Protein AF-A0A484ZM81-F1 (afdb_monomer_lite)

Secondary structure (DSSP, 8-state):
-HHHHHHHHHHHHHHHHHTSGGGGG----TTHHHHHHHHHHIIIIIGGGTPPPSS---TT--S-HHHHHHHHIIIIIIHHHHHHHHHHHHHHHHHH-SS-HHHHHHHHHHHHHHHHHHHHHHHHHHHHT-------

Foldseek 3Di:
DLVVLVVLLVVLVVCCVPVPCVVQLDDPVVCLVVQVVVQVCCVVPVVVVVHPRPDDCDPNHLDRSNRSVVLNCCSVPVLVVLSVVVVVVVVVCVVVPDPDPPVCVVVVVVSVVVNVVSSVVSVCVVPVSPDDPPPD

Sequence (136 aa):
MVIYCLSVGLAFVAVNAYGGNGHHYIIRFKGWIGRCIKQARYYLIGIMKGEPHPFEANEQSKFNPLQQAAYTAVMYGFSPSVTLQRVLLFISNVRVRNRCRILDAENTLYSGSRQRGFYLWTFVFMYHRRYPDDGV

Structure (mmCIF, N/CA/C/O backbone):
data_AF-A0A484ZM81-F1
#
_entry.id   AF-A0A484ZM81-F1
#
loop_
_atom_site.group_PDB
_atom_site.id
_atom_site.type_symbol
_atom_site.label_atom_id
_atom_site.label_alt_id
_atom_site.label_comp_id
_atom_site.label_asym_id
_atom_site.label_entity_id
_atom_site.label_seq_id
_atom_site.pdbx_PDB_ins_code
_atom_site.Cartn_x
_atom_site.Cartn_y
_atom_site.Cartn_z
_atom_site.occupancy
_atom_site.B_iso_or_equiv
_atom_site.auth_seq_id
_atom_site.auth_comp_id
_atom_site.auth_asym_id
_atom_site.auth_atom_id
_atom_site.pdbx_PDB_model_num
ATOM 1 N N . MET A 1 1 ? 8.280 0.245 -21.719 1.00 70.06 1 MET A N 1
ATOM 2 C CA . MET A 1 1 ? 7.258 -0.442 -20.894 1.00 70.06 1 MET A CA 1
ATOM 3 C C . MET A 1 1 ? 7.761 -0.703 -19.477 1.00 70.06 1 MET A C 1
ATOM 5 O O . MET A 1 1 ? 7.331 0.003 -18.583 1.00 70.06 1 MET A O 1
ATOM 9 N N . VAL A 1 2 ? 8.724 -1.610 -19.261 1.00 73.44 2 VAL A N 1
ATOM 10 C CA . VAL A 1 2 ? 9.251 -1.917 -17.909 1.00 73.44 2 VAL A CA 1
ATOM 11 C C . VAL A 1 2 ? 9.852 -0.703 -17.202 1.00 73.44 2 VAL A C 1
ATOM 13 O O . VAL A 1 2 ? 9.530 -0.467 -16.045 1.00 73.44 2 VAL A O 1
ATOM 16 N N . ILE A 1 3 ? 10.630 0.117 -17.916 1.00 78.00 3 ILE A N 1
ATOM 17 C CA . ILE A 1 3 ? 11.188 1.375 -17.385 1.00 78.00 3 ILE A CA 1
ATOM 18 C C . ILE A 1 3 ? 10.076 2.292 -16.845 1.00 78.00 3 ILE A C 1
ATOM 20 O O . ILE A 1 3 ? 10.231 2.890 -15.789 1.00 78.00 3 ILE A O 1
ATOM 24 N N . TYR A 1 4 ? 8.923 2.332 -17.519 1.00 76.75 4 TYR A N 1
ATOM 25 C CA . TYR A 1 4 ? 7.772 3.149 -17.123 1.00 76.75 4 TYR A CA 1
ATOM 26 C C . TYR A 1 4 ? 7.035 2.567 -15.902 1.00 76.75 4 TYR A C 1
ATOM 28 O O . TYR A 1 4 ? 6.566 3.295 -15.036 1.00 76.75 4 TYR A O 1
ATOM 36 N N . CYS A 1 5 ? 6.947 1.237 -15.792 1.00 74.62 5 CYS A N 1
ATOM 37 C CA . CYS A 1 5 ? 6.396 0.575 -14.605 1.00 74.62 5 CYS A CA 1
ATOM 38 C C . CYS A 1 5 ? 7.267 0.829 -13.367 1.00 74.62 5 CYS A C 1
ATOM 40 O O . CYS A 1 5 ? 6.741 1.086 -12.287 1.00 74.62 5 CYS A O 1
ATOM 42 N N . LEU A 1 6 ? 8.591 0.787 -13.540 1.00 80.56 6 LEU A N 1
ATOM 43 C CA . LEU A 1 6 ? 9.548 1.090 -12.480 1.00 80.56 6 LEU A CA 1
ATOM 44 C C . LEU A 1 6 ? 9.493 2.567 -12.088 1.00 80.56 6 LEU A C 1
ATOM 46 O O . LEU A 1 6 ? 9.436 2.862 -10.900 1.00 80.56 6 LEU A O 1
ATOM 50 N N . SER A 1 7 ? 9.430 3.492 -13.052 1.00 82.44 7 SER A N 1
ATOM 51 C CA . SER A 1 7 ? 9.337 4.924 -12.751 1.00 82.44 7 SER A CA 1
ATOM 52 C C . SER A 1 7 ? 8.060 5.273 -11.983 1.00 82.44 7 SER A C 1
ATOM 54 O O . SER A 1 7 ? 8.120 6.056 -11.042 1.00 82.44 7 SER A O 1
ATOM 56 N N . VAL A 1 8 ? 6.917 4.659 -12.319 1.00 79.12 8 VAL A N 1
ATOM 57 C CA . VAL A 1 8 ? 5.651 4.853 -11.586 1.00 79.12 8 VAL A CA 1
ATOM 58 C C . VAL A 1 8 ? 5.718 4.259 -10.177 1.00 79.12 8 VAL A C 1
ATOM 60 O O . VAL A 1 8 ? 5.288 4.908 -9.226 1.00 79.12 8 VAL A O 1
ATOM 63 N N . GLY A 1 9 ? 6.286 3.059 -10.016 1.00 78.06 9 GLY A N 1
ATOM 64 C CA . GLY A 1 9 ? 6.481 2.453 -8.696 1.00 78.06 9 GLY A CA 1
ATOM 65 C C . GLY A 1 9 ? 7.413 3.279 -7.801 1.00 78.06 9 GLY A C 1
ATOM 66 O O . GLY A 1 9 ? 7.111 3.500 -6.631 1.00 78.06 9 GLY A O 1
ATOM 67 N N . LEU A 1 10 ? 8.508 3.800 -8.360 1.00 83.00 10 LEU A N 1
ATOM 68 C CA . LEU A 1 10 ? 9.442 4.677 -7.650 1.00 83.00 10 LEU A CA 1
ATOM 69 C C . LEU A 1 10 ? 8.802 6.022 -7.292 1.00 83.00 10 LEU A C 1
ATOM 71 O O . LEU A 1 10 ? 8.939 6.471 -6.158 1.00 83.00 10 LEU A O 1
ATOM 75 N N . ALA A 1 11 ? 8.051 6.634 -8.212 1.00 81.44 11 ALA A N 1
ATOM 76 C CA . ALA A 1 11 ? 7.306 7.862 -7.940 1.00 81.44 11 ALA A CA 1
ATOM 77 C C . ALA A 1 11 ? 6.267 7.661 -6.826 1.00 81.44 11 ALA A C 1
ATOM 79 O O . ALA A 1 11 ? 6.130 8.506 -5.946 1.00 81.44 11 ALA A O 1
ATOM 80 N N . PHE A 1 12 ? 5.578 6.517 -6.812 1.00 76.69 12 PHE A N 1
ATOM 81 C CA . PHE A 1 12 ? 4.649 6.155 -5.745 1.00 76.69 12 PHE A CA 1
ATOM 82 C C . PHE A 1 12 ? 5.343 6.070 -4.380 1.00 76.69 12 PHE A C 1
ATOM 84 O O . PHE A 1 12 ? 4.848 6.646 -3.410 1.00 76.69 12 PHE A O 1
ATOM 91 N N . VAL A 1 13 ? 6.496 5.399 -4.297 1.00 78.88 13 VAL A N 1
ATOM 92 C CA . VAL A 1 13 ? 7.284 5.324 -3.055 1.00 78.88 13 VAL A CA 1
ATOM 93 C C . VAL A 1 13 ? 7.764 6.713 -2.635 1.00 78.88 13 VAL A C 1
ATOM 95 O O . VAL A 1 13 ? 7.609 7.074 -1.471 1.00 78.88 13 VAL A O 1
ATOM 98 N N . ALA A 1 14 ? 8.272 7.515 -3.575 1.00 80.25 14 ALA A N 1
ATOM 99 C CA . ALA A 1 14 ? 8.738 8.870 -3.310 1.00 80.25 14 ALA A CA 1
ATOM 100 C C . ALA A 1 14 ? 7.614 9.754 -2.747 1.00 80.25 14 ALA A C 1
ATOM 102 O O . ALA A 1 14 ? 7.779 10.341 -1.684 1.00 80.25 14 ALA A O 1
ATOM 103 N N . VAL A 1 15 ? 6.438 9.801 -3.380 1.00 75.31 15 VAL A N 1
ATOM 104 C CA . VAL A 1 15 ? 5.328 10.630 -2.880 1.00 75.31 15 VAL A CA 1
ATOM 105 C C . VAL A 1 15 ? 4.830 10.158 -1.510 1.00 75.31 15 VAL A C 1
ATOM 107 O O . VAL A 1 15 ? 4.521 10.984 -0.655 1.00 75.31 15 VAL A O 1
ATOM 110 N N . ASN A 1 16 ? 4.801 8.848 -1.253 1.00 71.62 16 ASN A N 1
ATOM 111 C CA . ASN A 1 16 ? 4.446 8.332 0.072 1.00 71.62 16 ASN A CA 1
ATOM 112 C C . ASN A 1 16 ? 5.489 8.676 1.144 1.00 71.62 16 ASN A C 1
ATOM 114 O O . ASN A 1 16 ? 5.113 8.927 2.288 1.00 71.62 16 ASN A O 1
ATOM 118 N N . ALA A 1 17 ? 6.773 8.714 0.782 1.00 72.19 17 ALA A N 1
ATOM 119 C CA . ALA A 1 17 ? 7.855 9.092 1.684 1.00 72.19 17 ALA A CA 1
ATOM 120 C C . ALA A 1 17 ? 7.873 10.604 1.979 1.00 72.19 17 ALA A C 1
ATOM 122 O O . ALA A 1 17 ? 7.982 10.996 3.137 1.00 72.19 17 ALA A O 1
ATOM 123 N N . TYR A 1 18 ? 7.720 11.455 0.957 1.00 72.44 18 TYR A N 1
ATOM 124 C CA . TYR A 1 18 ? 7.780 12.917 1.099 1.00 72.44 18 TYR A CA 1
ATOM 125 C C . TYR A 1 18 ? 6.459 13.551 1.560 1.00 72.44 18 TYR A C 1
ATOM 127 O O . TYR A 1 18 ? 6.466 14.641 2.120 1.00 72.44 18 TYR A O 1
ATOM 135 N N . GLY A 1 19 ? 5.318 12.886 1.359 1.00 65.31 19 GLY A N 1
ATOM 136 C CA . GLY A 1 19 ? 3.994 13.445 1.646 1.00 65.31 19 GLY A CA 1
ATOM 137 C C . GLY A 1 19 ? 3.587 13.482 3.123 1.00 65.31 19 GLY A C 1
ATOM 138 O O . GLY A 1 19 ? 2.437 13.806 3.403 1.00 65.31 19 GLY A O 1
ATOM 139 N N . GLY A 1 20 ? 4.449 13.083 4.068 1.00 59.62 20 GLY A N 1
ATOM 140 C CA . GLY A 1 20 ? 4.153 13.092 5.514 1.00 59.62 20 GLY A CA 1
ATOM 141 C C . GLY A 1 20 ? 3.057 12.112 5.978 1.00 59.62 20 GLY A C 1
ATOM 142 O O . GLY A 1 20 ? 2.893 11.885 7.173 1.00 59.62 20 GLY A O 1
ATOM 143 N N . ASN A 1 21 ? 2.352 11.455 5.051 1.00 60.94 21 ASN A N 1
ATOM 144 C CA . ASN A 1 21 ? 1.265 10.506 5.321 1.00 60.94 21 ASN A CA 1
ATOM 145 C C . ASN A 1 21 ? 1.719 9.196 5.994 1.00 60.94 21 ASN A C 1
ATOM 147 O O . ASN A 1 21 ? 0.877 8.425 6.453 1.00 60.94 21 ASN A O 1
ATOM 151 N N . GLY A 1 22 ? 3.030 8.944 6.089 1.00 57.53 22 GLY A N 1
ATOM 152 C CA . GLY A 1 22 ? 3.603 7.745 6.708 1.00 57.53 22 GLY A CA 1
ATOM 153 C C . GLY A 1 22 ? 3.147 7.511 8.151 1.00 57.53 22 GLY A C 1
ATOM 154 O O . GLY A 1 22 ? 2.946 6.365 8.548 1.00 57.53 22 GLY A O 1
ATOM 155 N N . HIS A 1 23 ? 2.899 8.578 8.921 1.00 58.91 23 HIS A N 1
ATOM 156 C CA . HIS A 1 23 ? 2.490 8.460 10.325 1.00 58.91 23 HIS A CA 1
ATOM 157 C C . HIS A 1 23 ? 1.124 7.772 10.493 1.00 58.91 23 HIS A C 1
ATOM 159 O O . HIS A 1 23 ? 0.916 7.035 11.457 1.00 58.91 23 HIS A O 1
ATOM 165 N N . HIS A 1 24 ? 0.218 7.923 9.521 1.00 60.06 24 HIS A N 1
ATOM 166 C CA . HIS A 1 24 ? -1.095 7.272 9.538 1.00 60.06 24 HIS A CA 1
ATOM 167 C C . HIS A 1 24 ? -1.037 5.772 9.208 1.00 60.06 24 HIS A C 1
ATOM 169 O O . HIS A 1 24 ? -2.001 5.053 9.470 1.00 60.06 24 HIS A O 1
ATOM 175 N N . TYR A 1 25 ? 0.084 5.269 8.682 1.00 58.66 25 TYR A N 1
ATOM 176 C CA . TYR A 1 25 ? 0.268 3.852 8.344 1.00 58.66 25 TYR A CA 1
ATOM 177 C C . TYR A 1 25 ? 1.016 3.057 9.417 1.00 58.66 25 TYR A C 1
ATOM 179 O O . TYR A 1 25 ? 1.123 1.834 9.307 1.00 58.66 25 TYR A O 1
ATOM 187 N N . ILE A 1 26 ? 1.495 3.715 10.478 1.00 62.75 26 ILE A N 1
ATOM 188 C CA . ILE A 1 26 ? 2.179 3.039 11.581 1.00 62.75 26 ILE A CA 1
ATOM 189 C C . ILE A 1 26 ? 1.144 2.285 12.424 1.00 62.75 26 ILE A C 1
ATOM 191 O O . ILE A 1 26 ? 0.397 2.858 13.223 1.00 62.75 26 ILE A O 1
ATOM 195 N N . ILE A 1 27 ? 1.109 0.964 12.254 1.00 63.47 27 ILE A N 1
ATOM 196 C CA . ILE A 1 27 ? 0.247 0.076 13.032 1.00 63.47 27 ILE A CA 1
ATOM 197 C C . ILE A 1 27 ? 0.858 -0.097 14.426 1.00 63.47 27 ILE A C 1
ATOM 199 O O . ILE A 1 27 ? 1.842 -0.810 14.619 1.00 63.47 27 ILE A O 1
ATOM 203 N N . ARG A 1 28 ? 0.248 0.524 15.440 1.00 67.56 28 ARG A N 1
ATOM 204 C CA . ARG A 1 28 ? 0.566 0.229 16.845 1.00 67.56 28 ARG A CA 1
ATOM 205 C C . ARG A 1 28 ? -0.036 -1.123 17.224 1.00 67.56 28 ARG A C 1
ATOM 207 O O . ARG A 1 28 ? -1.166 -1.166 17.699 1.00 67.56 28 ARG A O 1
ATOM 214 N N . PHE A 1 29 ? 0.711 -2.211 17.023 1.00 66.12 29 PHE A N 1
ATOM 215 C CA . PHE A 1 29 ? 0.246 -3.595 17.218 1.00 66.12 29 PHE A CA 1
ATOM 216 C C . PHE A 1 29 ? -0.394 -3.870 18.590 1.00 66.12 29 PHE A C 1
ATOM 218 O O . PHE A 1 29 ? -1.346 -4.649 18.680 1.00 66.12 29 PHE A O 1
ATOM 225 N N . LYS A 1 30 ? 0.064 -3.200 19.658 1.00 69.56 30 LYS A N 1
ATOM 226 C CA . LYS A 1 30 ? -0.492 -3.355 21.011 1.00 69.56 30 LYS A CA 1
ATOM 227 C C . LYS A 1 30 ? -1.979 -2.957 21.035 1.00 69.56 30 LYS A C 1
ATOM 229 O O . LYS A 1 30 ? -2.329 -1.791 20.858 1.00 69.56 30 LYS A O 1
ATOM 234 N N . GLY A 1 31 ? -2.859 -3.944 21.224 1.00 71.44 31 GLY A N 1
ATOM 235 C CA . GLY A 1 31 ? -4.319 -3.771 21.257 1.00 71.44 31 GLY A CA 1
ATOM 236 C C . GLY A 1 31 ? -4.995 -3.584 19.890 1.00 71.44 31 GLY A C 1
ATOM 237 O O . GLY A 1 31 ? -6.219 -3.497 19.826 1.00 71.44 31 GLY A O 1
ATOM 238 N N . TRP A 1 32 ? -4.242 -3.554 18.786 1.00 76.25 32 TRP A N 1
ATOM 239 C CA . TRP A 1 32 ? -4.787 -3.290 17.450 1.00 76.25 32 TRP A CA 1
ATOM 240 C C . TRP A 1 32 ? -5.671 -4.421 16.919 1.00 76.25 32 TRP A C 1
ATOM 242 O O . TRP A 1 32 ? -6.735 -4.146 16.369 1.00 76.25 32 TRP A O 1
ATOM 252 N N . ILE A 1 33 ? -5.299 -5.678 17.176 1.00 76.88 33 ILE A N 1
ATOM 253 C CA . ILE A 1 33 ? -6.112 -6.847 16.803 1.00 76.88 33 ILE A CA 1
ATOM 254 C C . ILE A 1 33 ? -7.476 -6.793 17.506 1.00 76.88 33 ILE A C 1
ATOM 256 O O . ILE A 1 33 ? -8.510 -6.954 16.865 1.00 76.88 33 ILE A O 1
ATOM 260 N N . GLY A 1 34 ? -7.498 -6.466 18.803 1.00 78.44 34 GLY A N 1
ATOM 261 C CA . GLY A 1 34 ? -8.744 -6.306 19.560 1.00 78.44 34 GLY A CA 1
ATOM 262 C C . GLY A 1 34 ? -9.640 -5.192 19.009 1.00 78.44 34 GLY A C 1
ATOM 263 O O . GLY A 1 34 ? -10.856 -5.362 18.925 1.00 78.44 34 GLY A O 1
ATOM 264 N N . ARG A 1 35 ? -9.054 -4.072 18.560 1.00 77.19 35 ARG A N 1
ATOM 265 C CA . ARG A 1 35 ? -9.798 -3.000 17.876 1.00 77.19 35 ARG A CA 1
ATOM 266 C C . ARG A 1 35 ? -10.347 -3.448 16.517 1.00 77.19 35 ARG A C 1
ATOM 268 O O . ARG A 1 35 ? -11.491 -3.133 16.204 1.00 77.19 35 ARG A O 1
ATOM 275 N N . CYS A 1 36 ? -9.580 -4.224 15.749 1.00 77.50 36 CYS A N 1
ATOM 276 C CA . CYS A 1 36 ? -10.034 -4.789 14.476 1.00 77.50 36 CYS A CA 1
ATOM 277 C C . CYS A 1 36 ? -11.202 -5.759 14.664 1.00 77.50 36 CYS A C 1
ATOM 279 O O . CYS A 1 36 ? -12.178 -5.668 13.930 1.00 77.50 36 CYS A O 1
ATOM 281 N N . ILE A 1 37 ? -11.144 -6.635 15.672 1.00 79.56 37 ILE A N 1
ATOM 282 C CA . ILE A 1 37 ? -12.228 -7.579 15.983 1.00 79.56 37 ILE A CA 1
ATOM 283 C C . ILE A 1 37 ? -13.498 -6.831 16.405 1.00 79.56 37 ILE A C 1
ATOM 285 O O . ILE A 1 37 ? -14.577 -7.138 15.901 1.00 79.56 37 ILE A O 1
ATOM 289 N N . LYS A 1 38 ? -13.387 -5.815 17.275 1.00 77.38 38 LYS A N 1
ATOM 290 C CA . LYS A 1 38 ? -14.531 -4.962 17.652 1.00 77.38 38 LYS A CA 1
ATOM 291 C C . LYS A 1 38 ? -15.186 -4.329 16.429 1.00 77.38 38 LYS A C 1
ATOM 293 O O . LYS A 1 38 ? -16.408 -4.331 16.310 1.00 77.38 38 LYS A O 1
ATOM 298 N N . GLN A 1 39 ? -14.367 -3.841 15.508 1.00 77.56 39 GLN A N 1
ATOM 299 C CA . GLN A 1 39 ? -14.858 -3.203 14.303 1.00 77.56 39 GLN A CA 1
ATOM 300 C C . GLN A 1 39 ? -15.455 -4.193 13.293 1.00 77.56 39 GLN A C 1
ATOM 302 O O . GLN A 1 39 ? -16.488 -3.915 12.693 1.00 77.56 39 GLN A O 1
ATOM 307 N N . ALA A 1 40 ? -14.845 -5.366 13.127 1.00 81.25 40 ALA A N 1
ATOM 308 C CA . ALA A 1 40 ? -15.401 -6.435 12.308 1.00 81.25 40 ALA A CA 1
ATOM 309 C C . ALA A 1 40 ? -16.771 -6.869 12.848 1.00 81.25 40 ALA A C 1
ATOM 311 O O . ALA A 1 40 ? -17.723 -6.984 12.084 1.00 81.25 40 ALA A O 1
ATOM 312 N N . ARG A 1 41 ? -16.910 -7.012 14.174 1.00 81.69 41 ARG A N 1
ATOM 313 C CA . ARG A 1 41 ? -18.195 -7.313 14.820 1.00 81.69 41 ARG A CA 1
ATOM 314 C C . ARG A 1 41 ? -19.234 -6.217 14.578 1.00 81.69 41 ARG A C 1
ATOM 316 O O . ARG A 1 41 ? -20.392 -6.530 14.318 1.00 81.69 41 ARG A O 1
ATOM 323 N N . TYR A 1 42 ? -18.829 -4.950 14.646 1.00 78.44 42 TYR A N 1
ATOM 324 C CA . TYR A 1 42 ? -19.707 -3.823 14.338 1.00 78.44 42 TYR A CA 1
ATOM 325 C C . TYR A 1 42 ? -20.210 -3.870 12.888 1.00 78.44 42 TYR A C 1
ATOM 327 O O . TYR A 1 42 ? -21.414 -3.785 12.662 1.00 78.44 42 TYR A O 1
ATOM 335 N N . TYR A 1 43 ? -19.323 -4.105 11.915 1.00 77.94 43 TYR A N 1
ATOM 336 C CA . TYR A 1 43 ? -19.723 -4.238 10.510 1.00 77.94 43 TYR A CA 1
ATOM 337 C C . TYR A 1 43 ? -20.624 -5.448 10.246 1.00 77.94 43 TYR A C 1
ATOM 339 O O . TYR A 1 43 ? -21.522 -5.362 9.416 1.00 77.94 43 TYR A O 1
ATOM 347 N N . LEU A 1 44 ? -20.396 -6.564 10.942 1.00 82.38 44 LEU A N 1
ATOM 348 C CA . LEU A 1 44 ? -21.152 -7.801 10.735 1.00 82.38 44 LEU A CA 1
ATOM 349 C C . LEU A 1 44 ? -22.517 -7.807 11.436 1.00 82.38 44 LEU A C 1
ATOM 351 O O . LEU A 1 44 ? -23.438 -8.450 10.947 1.00 82.38 44 LEU A O 1
ATOM 355 N N . ILE A 1 45 ? -22.643 -7.152 12.595 1.00 78.50 45 ILE A N 1
ATOM 356 C CA . ILE A 1 45 ? -23.824 -7.274 13.470 1.00 78.50 45 ILE A CA 1
ATOM 357 C C . ILE A 1 45 ? -24.320 -5.906 13.959 1.00 78.50 45 ILE A C 1
ATOM 359 O O . ILE A 1 45 ? -25.525 -5.666 13.980 1.00 78.50 45 ILE A O 1
ATOM 363 N N . GLY A 1 46 ? -23.413 -5.012 14.359 1.00 72.06 46 GLY A N 1
ATOM 364 C CA . GLY A 1 46 ? -23.747 -3.725 14.990 1.00 72.06 46 GLY A CA 1
ATOM 365 C C . GLY A 1 46 ? -24.515 -2.762 14.081 1.00 72.06 46 GLY A C 1
ATOM 366 O O . GLY A 1 46 ? -25.470 -2.140 14.536 1.00 72.06 46 GLY A O 1
ATOM 367 N N . ILE A 1 47 ? -24.178 -2.711 12.785 1.00 75.75 47 ILE A N 1
ATOM 368 C CA . ILE A 1 47 ? -24.874 -1.860 11.798 1.00 75.75 47 ILE A CA 1
ATOM 369 C C . ILE A 1 47 ? -26.359 -2.212 11.691 1.00 75.75 47 ILE A C 1
ATOM 371 O O . ILE A 1 47 ? -27.202 -1.323 11.657 1.00 75.75 47 ILE A O 1
ATOM 375 N N . MET A 1 48 ? -26.693 -3.503 11.676 1.00 80.12 48 MET A N 1
ATOM 376 C CA . MET A 1 48 ? -28.087 -3.948 11.579 1.00 80.12 48 MET A CA 1
ATOM 377 C C . MET A 1 48 ? -28.880 -3.689 12.865 1.00 80.12 48 MET A C 1
ATOM 379 O O . MET A 1 48 ? -30.103 -3.617 12.829 1.00 80.12 48 MET A O 1
ATOM 383 N N . LYS A 1 49 ? -28.187 -3.538 13.998 1.00 77.69 49 LYS A N 1
ATOM 384 C CA . LYS A 1 49 ? -28.782 -3.210 15.298 1.00 77.69 49 LYS A CA 1
ATOM 385 C C . LYS A 1 49 ? -28.844 -1.705 15.578 1.00 77.69 49 LYS A C 1
ATOM 387 O O . LYS A 1 49 ? -29.385 -1.325 16.611 1.00 77.69 49 LYS A O 1
ATOM 392 N N . GLY A 1 50 ? -28.292 -0.866 14.697 1.00 74.88 50 GLY A N 1
ATOM 393 C CA . GLY A 1 50 ? -28.212 0.582 14.905 1.00 74.88 50 GLY A CA 1
ATOM 394 C C . GLY A 1 50 ? -27.300 0.993 16.067 1.00 74.88 50 GLY A C 1
ATOM 395 O O . GLY A 1 50 ? -27.509 2.050 16.655 1.00 74.88 50 GLY A O 1
ATOM 396 N N . GLU A 1 51 ? -26.318 0.161 16.437 1.00 73.31 51 GLU A N 1
ATOM 397 C CA . GLU A 1 51 ? -25.354 0.511 17.488 1.00 73.31 51 GLU A CA 1
ATOM 398 C C . GLU A 1 51 ? -24.512 1.738 17.061 1.00 73.31 51 GLU A C 1
ATOM 400 O O . GLU A 1 51 ? -24.243 1.909 15.870 1.00 73.31 51 GLU A O 1
ATOM 405 N N . PRO A 1 52 ? -24.062 2.598 17.995 1.00 70.94 52 PRO A N 1
ATOM 406 C CA . PRO A 1 52 ? -23.150 3.695 17.673 1.00 70.94 52 PRO A CA 1
ATOM 407 C C . PRO A 1 52 ? -21.773 3.169 17.236 1.00 70.94 52 PRO A C 1
ATOM 409 O O . PRO A 1 52 ? -21.292 2.144 17.730 1.00 70.94 52 PRO A O 1
ATOM 412 N N . HIS A 1 53 ? -21.119 3.877 16.309 1.00 65.75 53 HIS A N 1
ATOM 413 C CA . HIS A 1 53 ? -19.840 3.449 15.740 1.00 65.75 53 HIS A CA 1
ATOM 414 C C . HIS A 1 53 ? -18.747 3.449 16.828 1.00 65.75 53 HIS A C 1
ATOM 416 O O . HIS A 1 53 ? -18.457 4.495 17.400 1.00 65.75 53 HIS A O 1
ATOM 422 N N . PRO A 1 54 ? -18.069 2.316 17.110 1.00 62.12 54 PRO A N 1
ATOM 423 C CA . PRO A 1 54 ? -17.171 2.204 18.269 1.00 62.12 54 PRO A CA 1
ATOM 424 C C . PRO A 1 54 ? -15.851 2.985 18.142 1.00 62.12 54 PRO A C 1
ATOM 426 O O . PRO A 1 54 ? -15.042 2.968 19.068 1.00 62.12 54 PRO A O 1
ATOM 429 N N . PHE A 1 55 ? -15.610 3.632 17.001 1.00 62.22 55 PHE A N 1
ATOM 430 C CA . PHE A 1 55 ? -14.462 4.500 16.758 1.00 62.22 55 PHE A CA 1
ATOM 431 C C . PHE A 1 55 ? -14.945 5.697 15.939 1.00 62.22 55 PHE A C 1
ATOM 433 O O . PHE A 1 55 ? -15.238 5.540 14.753 1.00 62.22 55 PHE A O 1
ATOM 440 N N . GLU A 1 56 ? -15.046 6.861 16.576 1.00 53.94 56 GLU A N 1
ATOM 441 C CA . GLU A 1 56 ? -15.345 8.125 15.902 1.00 53.94 56 GLU A CA 1
ATOM 442 C C . GLU A 1 56 ? -14.113 8.611 15.125 1.00 53.94 56 GLU A C 1
ATOM 444 O O . GLU A 1 56 ? -12.966 8.433 15.553 1.00 53.94 56 GLU A O 1
ATOM 449 N N . ALA A 1 57 ? -14.341 9.166 13.935 1.00 52.19 57 ALA A N 1
ATOM 450 C CA . ALA A 1 57 ? -13.280 9.660 13.069 1.00 52.19 57 ALA A CA 1
ATOM 451 C C . ALA A 1 57 ? -12.783 11.023 13.581 1.00 52.19 57 ALA A C 1
ATOM 453 O O . ALA A 1 57 ? -13.355 12.047 13.240 1.00 52.19 57 ALA A O 1
ATOM 454 N N . ASN A 1 58 ? -11.719 11.031 14.386 1.00 53.03 58 ASN A N 1
ATOM 455 C CA . ASN A 1 58 ? -11.015 12.261 14.775 1.00 53.03 58 ASN A CA 1
ATOM 456 C C . ASN A 1 58 ? -9.904 12.608 13.770 1.00 53.03 58 ASN A C 1
ATOM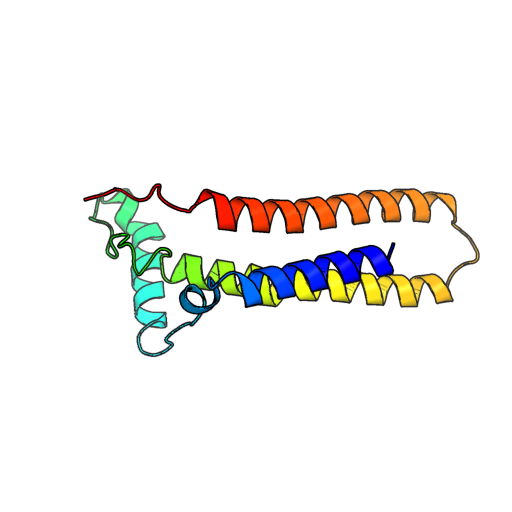 458 O O . ASN A 1 58 ? -9.342 11.715 13.130 1.00 53.03 58 ASN A O 1
ATOM 462 N N . GLU A 1 59 ? -9.505 13.882 13.708 1.00 49.44 59 GLU A N 1
ATOM 463 C CA . GLU A 1 59 ? -8.427 14.411 12.845 1.00 49.44 59 GLU A CA 1
ATOM 464 C C . GLU A 1 59 ? -7.112 13.609 12.931 1.00 49.44 59 GLU A C 1
ATOM 466 O O . GLU A 1 59 ? -6.398 13.429 11.945 1.00 49.44 59 GLU A O 1
ATOM 471 N N . GLN A 1 60 ? -6.817 13.043 14.106 1.00 49.34 60 GLN A N 1
ATOM 472 C CA . GLN A 1 60 ? -5.620 12.233 14.362 1.00 49.34 60 GLN A CA 1
ATOM 473 C C . GLN A 1 60 ? -5.758 10.758 13.926 1.00 49.34 60 GLN A C 1
ATOM 475 O O . GLN A 1 60 ? -4.754 10.058 13.771 1.00 49.34 60 GLN A O 1
ATOM 480 N N . SER A 1 61 ? -6.980 10.258 13.707 1.00 56.44 61 SER A N 1
ATOM 481 C CA . SER A 1 61 ? -7.277 8.863 13.351 1.00 56.44 61 SER A CA 1
ATOM 482 C C . SER A 1 61 ? -8.234 8.783 12.156 1.00 56.44 61 SER A C 1
ATOM 484 O O . SER A 1 61 ? -9.361 8.305 12.237 1.00 56.44 61 SER A O 1
ATOM 486 N N . LYS A 1 62 ? -7.723 9.221 11.000 1.00 55.34 62 LYS A N 1
ATOM 487 C CA . LYS A 1 62 ? -8.397 9.221 9.689 1.00 55.34 62 LYS A CA 1
ATOM 488 C C . LYS A 1 62 ? -8.928 7.850 9.235 1.00 55.34 62 LYS A C 1
ATOM 490 O O . LYS A 1 62 ? -9.824 7.777 8.395 1.00 55.34 62 LYS A O 1
ATOM 495 N N . PHE A 1 63 ? -8.358 6.758 9.748 1.00 60.22 63 PHE A N 1
ATOM 496 C CA . PHE A 1 63 ? -8.690 5.401 9.329 1.00 60.22 63 PHE A CA 1
ATOM 497 C C . PHE A 1 63 ? -9.099 4.537 10.512 1.00 60.22 63 PHE A C 1
ATOM 499 O O . PHE A 1 63 ? -8.361 4.360 11.478 1.00 60.22 63 PHE A O 1
ATOM 506 N N . ASN A 1 64 ? -10.248 3.891 10.355 1.00 69.56 64 ASN A N 1
ATOM 507 C CA . ASN A 1 64 ? -10.614 2.724 11.131 1.00 69.56 64 ASN A CA 1
ATOM 508 C C . ASN A 1 64 ? -9.459 1.689 11.108 1.00 69.56 64 ASN A C 1
ATOM 510 O O . ASN A 1 64 ? -8.938 1.428 10.024 1.00 69.56 64 ASN A O 1
ATOM 514 N N . PRO A 1 65 ? -9.101 1.044 12.237 1.00 71.19 65 PRO A N 1
ATOM 515 C CA . PRO A 1 65 ? -8.080 -0.008 12.302 1.00 71.19 65 PRO A CA 1
ATOM 516 C C . PRO A 1 65 ? -8.128 -1.041 11.163 1.00 71.19 65 PRO A C 1
ATOM 518 O O . PRO A 1 65 ? -7.085 -1.404 10.622 1.00 71.19 65 PRO A O 1
ATOM 521 N N . LEU A 1 66 ? -9.329 -1.464 10.748 1.00 72.88 66 LEU A N 1
ATOM 522 C CA . LEU A 1 66 ? -9.506 -2.411 9.643 1.00 72.88 66 LEU A CA 1
ATOM 523 C C . LEU A 1 66 ? -9.176 -1.781 8.278 1.00 72.88 66 LEU A C 1
ATOM 525 O O . LEU A 1 66 ? -8.533 -2.409 7.439 1.00 72.88 66 LEU A O 1
ATOM 529 N N . GLN A 1 67 ? -9.578 -0.524 8.070 1.00 74.38 67 GLN A N 1
ATOM 530 C CA . GLN A 1 67 ? -9.260 0.235 6.858 1.00 74.38 67 GLN A CA 1
ATOM 531 C C . GLN A 1 67 ? -7.767 0.555 6.791 1.00 74.38 67 GLN A C 1
ATOM 533 O O . GLN A 1 67 ? -7.176 0.413 5.729 1.00 74.38 67 GLN A O 1
ATOM 538 N N . GLN A 1 68 ? -7.146 0.908 7.918 1.00 75.94 68 GLN A N 1
ATOM 539 C CA . GLN A 1 68 ? -5.706 1.127 8.021 1.00 75.94 68 GLN A CA 1
ATOM 540 C C . GLN A 1 68 ? -4.939 -0.137 7.608 1.00 75.94 68 GLN A C 1
ATOM 542 O O . GLN A 1 68 ? -4.040 -0.052 6.778 1.00 75.94 68 GLN A O 1
ATOM 547 N N . ALA A 1 69 ? -5.336 -1.316 8.109 1.00 80.06 69 ALA A N 1
ATOM 548 C CA . ALA A 1 69 ? -4.736 -2.587 7.695 1.00 80.06 69 ALA A CA 1
ATOM 549 C C . ALA A 1 69 ? -4.872 -2.839 6.199 1.00 80.06 69 ALA A C 1
ATOM 551 O O . ALA A 1 69 ? -3.887 -3.142 5.530 1.00 80.06 69 ALA A O 1
ATOM 552 N N . ALA A 1 70 ? -6.101 -2.733 5.689 1.00 81.00 70 ALA A N 1
ATOM 553 C CA . ALA A 1 70 ? -6.388 -2.988 4.288 1.00 81.00 70 ALA A CA 1
ATOM 554 C C . ALA A 1 70 ? -5.578 -2.043 3.394 1.00 81.00 70 ALA A C 1
ATOM 556 O O . ALA A 1 70 ? -4.983 -2.478 2.412 1.00 81.00 70 ALA A O 1
ATOM 557 N N . TYR A 1 71 ? -5.484 -0.767 3.770 1.00 78.00 71 TYR A N 1
ATOM 558 C CA . TYR A 1 71 ? -4.747 0.227 3.006 1.00 78.00 71 TYR A CA 1
ATOM 559 C C . TYR A 1 71 ? -3.241 -0.018 3.040 1.00 78.00 71 TYR A C 1
ATOM 561 O O . TYR A 1 71 ? -2.607 -0.033 1.989 1.00 78.00 71 TYR A O 1
ATOM 569 N N . THR A 1 72 ? -2.674 -0.301 4.216 1.00 78.75 72 THR A N 1
ATOM 570 C CA . THR A 1 72 ? -1.257 -0.661 4.349 1.00 78.75 72 THR A CA 1
ATOM 571 C C . THR A 1 72 ? -0.934 -1.922 3.541 1.00 78.75 72 THR A C 1
ATOM 573 O O . THR A 1 72 ? 0.060 -1.948 2.818 1.00 78.75 72 THR A O 1
ATOM 576 N N . ALA A 1 73 ? -1.791 -2.947 3.589 1.00 84.06 73 ALA A N 1
ATOM 577 C CA . ALA A 1 73 ? -1.613 -4.177 2.821 1.00 84.06 73 ALA A CA 1
ATOM 578 C C . ALA A 1 73 ? -1.682 -3.934 1.305 1.00 84.06 73 ALA A C 1
ATOM 580 O O . ALA A 1 73 ? -0.870 -4.472 0.551 1.00 84.06 73 ALA A O 1
ATOM 581 N N . VAL A 1 74 ? -2.614 -3.101 0.837 1.00 83.88 74 VAL A N 1
ATOM 582 C CA . VAL A 1 74 ? -2.738 -2.772 -0.589 1.00 83.88 74 VAL A CA 1
ATOM 583 C C . VAL A 1 74 ? -1.566 -1.908 -1.064 1.00 83.88 74 VAL A C 1
ATOM 585 O O . VAL A 1 74 ? -0.977 -2.199 -2.108 1.00 83.88 74 VAL A O 1
ATOM 588 N N . MET A 1 75 ? -1.183 -0.887 -0.294 1.00 78.56 75 MET A N 1
ATOM 589 C CA . MET A 1 75 ? -0.109 0.038 -0.666 1.00 78.56 75 MET A CA 1
ATOM 590 C C . MET A 1 75 ? 1.279 -0.584 -0.610 1.00 78.56 75 MET A C 1
ATOM 592 O O . MET A 1 75 ? 2.069 -0.372 -1.524 1.00 78.56 75 MET A O 1
ATOM 596 N N . TYR A 1 76 ? 1.595 -1.322 0.451 1.00 79.88 76 TYR A N 1
ATOM 597 C CA . TYR A 1 76 ? 2.953 -1.817 0.685 1.00 79.88 76 TYR A CA 1
ATOM 598 C C . TYR A 1 76 ? 3.102 -3.317 0.414 1.00 79.88 76 TYR A C 1
ATOM 600 O O . TYR A 1 76 ? 4.220 -3.792 0.255 1.00 79.88 76 TYR A O 1
ATOM 608 N N . GLY A 1 77 ? 2.000 -4.063 0.306 1.00 83.81 77 GLY A N 1
ATOM 609 C CA . GLY A 1 77 ? 2.001 -5.471 -0.101 1.00 83.81 77 GLY A CA 1
ATOM 610 C C . GLY A 1 77 ? 1.666 -5.649 -1.582 1.00 83.81 77 GLY A C 1
ATOM 611 O O . GLY A 1 77 ? 2.511 -6.062 -2.379 1.00 83.81 77 GLY A O 1
ATOM 612 N N . PHE A 1 78 ? 0.432 -5.325 -1.975 1.00 83.69 78 PHE A N 1
ATOM 613 C CA . PHE A 1 78 ? -0.060 -5.611 -3.329 1.00 83.69 78 PHE A CA 1
ATOM 614 C C . PHE A 1 78 ? 0.587 -4.742 -4.408 1.00 83.69 78 PHE A C 1
ATOM 616 O O . PHE A 1 78 ? 1.008 -5.271 -5.434 1.00 83.69 78 PHE A O 1
ATOM 623 N N . SER A 1 79 ? 0.709 -3.434 -4.190 1.00 81.94 79 S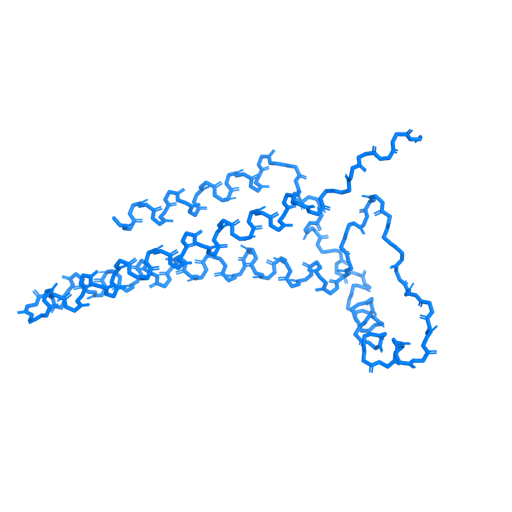ER A N 1
ATOM 624 C CA . SER A 1 79 ? 1.312 -2.515 -5.164 1.00 81.94 79 SER A CA 1
ATOM 625 C C . SER A 1 79 ? 2.730 -2.930 -5.613 1.00 81.94 79 SER A C 1
ATOM 627 O O . SER A 1 79 ? 2.949 -3.077 -6.822 1.00 81.94 79 SER A O 1
ATOM 629 N N . PRO A 1 80 ? 3.697 -3.207 -4.711 1.00 82.31 80 PRO A N 1
ATOM 630 C CA . PRO A 1 80 ? 5.017 -3.678 -5.137 1.00 82.31 80 PRO A CA 1
ATOM 631 C C . PRO A 1 80 ? 4.983 -5.095 -5.725 1.00 82.31 80 PRO A C 1
ATOM 633 O O . PRO A 1 80 ? 5.701 -5.363 -6.689 1.00 82.31 80 PRO A O 1
ATOM 636 N N . SER A 1 81 ? 4.111 -5.978 -5.225 1.00 86.00 81 SER A N 1
ATOM 637 C CA . SER A 1 81 ? 3.953 -7.340 -5.759 1.00 86.00 81 SER A CA 1
ATOM 638 C C . SER A 1 81 ? 3.499 -7.338 -7.219 1.00 86.00 81 SER A C 1
ATOM 640 O O . SER A 1 81 ? 4.046 -8.076 -8.039 1.00 86.00 81 SER A O 1
ATOM 642 N N . VAL A 1 82 ? 2.547 -6.467 -7.571 1.00 83.56 82 VAL A N 1
ATOM 643 C CA . VAL A 1 82 ? 2.082 -6.305 -8.956 1.00 83.56 82 VAL A CA 1
ATOM 644 C C . VAL A 1 82 ? 3.231 -5.843 -9.847 1.00 83.56 82 VAL A C 1
ATOM 646 O O . VAL A 1 82 ? 3.418 -6.409 -10.921 1.00 83.56 82 VAL A O 1
ATOM 649 N N . THR A 1 83 ? 4.037 -4.870 -9.408 1.00 82.50 83 THR A N 1
ATOM 650 C CA . THR A 1 83 ? 5.202 -4.400 -10.177 1.00 82.50 83 THR A CA 1
ATOM 651 C C . THR A 1 83 ? 6.254 -5.498 -10.362 1.00 82.50 83 THR A C 1
ATOM 653 O O . THR A 1 83 ? 6.737 -5.687 -11.481 1.00 82.50 83 THR A O 1
ATOM 656 N N . LEU A 1 84 ? 6.548 -6.279 -9.318 1.00 85.88 84 LEU A N 1
ATOM 657 C CA . LEU A 1 84 ? 7.502 -7.391 -9.374 1.00 85.88 84 LEU A CA 1
ATOM 658 C C . LEU A 1 84 ? 7.070 -8.476 -10.368 1.00 85.88 84 LEU A C 1
ATOM 660 O O . LEU A 1 84 ? 7.865 -8.901 -11.207 1.00 85.88 84 LEU A O 1
ATOM 664 N N . GLN A 1 85 ? 5.796 -8.878 -10.327 1.00 85.12 85 GLN A N 1
ATOM 665 C CA . GLN A 1 85 ? 5.244 -9.864 -11.260 1.00 85.12 85 GLN A CA 1
ATOM 666 C C . GLN A 1 85 ? 5.420 -9.425 -12.719 1.00 85.12 85 GLN A C 1
ATOM 668 O O . GLN A 1 85 ? 5.694 -10.251 -13.587 1.00 85.12 85 GLN A O 1
ATOM 673 N N . ARG A 1 86 ? 5.332 -8.120 -13.010 1.00 80.00 86 ARG A N 1
ATOM 674 C CA . ARG A 1 86 ? 5.512 -7.609 -14.380 1.00 80.00 86 ARG A CA 1
ATOM 675 C C . ARG A 1 86 ? 6.948 -7.682 -14.852 1.00 80.00 86 ARG A C 1
ATOM 677 O O . ARG A 1 86 ? 7.189 -8.018 -16.007 1.00 80.00 86 ARG A O 1
ATOM 684 N N . VAL A 1 87 ? 7.889 -7.340 -13.975 1.00 83.50 87 VAL A N 1
ATOM 685 C CA . VAL A 1 87 ? 9.320 -7.436 -14.275 1.00 83.50 87 VAL A CA 1
ATOM 686 C C . VAL A 1 87 ? 9.680 -8.895 -14.544 1.00 83.50 87 VAL A C 1
ATOM 688 O O . VAL A 1 87 ? 10.328 -9.186 -15.547 1.00 83.50 87 VAL A O 1
ATOM 691 N N . LEU A 1 88 ? 9.175 -9.816 -13.719 1.00 84.69 88 LEU A N 1
ATOM 692 C CA . LEU A 1 88 ? 9.377 -11.250 -13.902 1.00 84.69 88 LEU A CA 1
ATOM 693 C C . LEU A 1 88 ? 8.808 -11.742 -15.239 1.00 84.69 88 LEU A C 1
ATOM 695 O O . LEU A 1 88 ? 9.525 -12.363 -16.019 1.00 84.69 88 LEU A O 1
ATOM 699 N N . LEU A 1 89 ? 7.550 -11.411 -15.547 1.00 81.94 89 LEU A N 1
ATOM 700 C CA . LEU A 1 89 ? 6.926 -11.778 -16.822 1.00 81.94 89 LEU A CA 1
ATOM 701 C C . LEU A 1 89 ? 7.668 -11.187 -18.024 1.00 81.94 89 LEU A C 1
ATOM 703 O O . LEU A 1 89 ? 7.770 -11.843 -19.058 1.00 81.94 89 LEU A O 1
ATOM 707 N N . PHE A 1 90 ? 8.203 -9.971 -17.912 1.00 81.19 90 PHE A N 1
ATOM 708 C CA . PHE A 1 90 ? 9.013 -9.382 -18.974 1.00 81.19 90 PHE A CA 1
ATOM 709 C C . PHE A 1 90 ? 10.305 -10.170 -19.208 1.00 81.19 90 PHE A C 1
ATOM 711 O O . PHE A 1 90 ? 10.610 -10.500 -20.352 1.00 81.19 90 PHE A O 1
ATOM 718 N N . ILE A 1 91 ? 11.038 -10.508 -18.143 1.00 79.62 91 ILE A N 1
ATOM 719 C CA . ILE A 1 91 ? 12.279 -11.291 -18.234 1.00 79.62 91 ILE A CA 1
ATOM 720 C C . ILE A 1 91 ? 12.000 -12.663 -18.863 1.00 79.62 91 ILE A C 1
ATOM 722 O O . ILE A 1 91 ? 12.715 -13.077 -19.777 1.00 79.62 91 ILE A O 1
ATOM 726 N N . SER A 1 92 ? 10.925 -13.330 -18.436 1.00 80.56 92 SER A N 1
ATOM 727 C CA . SER A 1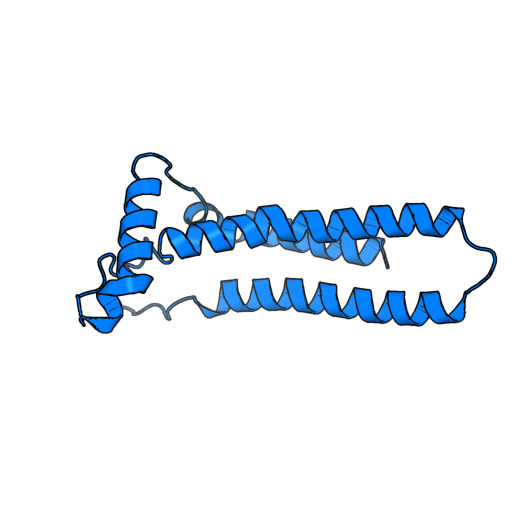 92 ? 10.505 -14.618 -18.996 1.00 80.56 92 SER A CA 1
ATOM 728 C C . SER A 1 92 ? 10.145 -14.515 -20.482 1.00 80.56 92 SER A C 1
ATOM 730 O O . SER A 1 92 ? 10.597 -15.329 -21.283 1.00 80.56 92 SER A O 1
ATOM 732 N N . ASN A 1 93 ? 9.398 -13.484 -20.888 1.00 72.44 93 ASN A N 1
ATOM 733 C CA . ASN A 1 93 ? 9.006 -13.290 -22.289 1.00 72.44 93 ASN A CA 1
ATOM 734 C C . ASN A 1 93 ? 10.182 -12.932 -23.207 1.00 72.44 93 ASN A C 1
ATOM 736 O O . ASN A 1 93 ? 10.215 -13.355 -24.362 1.00 72.44 93 ASN A O 1
ATOM 740 N N . VAL A 1 94 ? 11.187 -12.200 -22.711 1.00 68.50 94 VAL A N 1
ATOM 741 C CA . VAL A 1 94 ? 12.406 -11.894 -23.483 1.00 68.50 94 VAL A CA 1
ATOM 742 C C . VAL A 1 94 ? 13.133 -13.172 -23.920 1.00 68.50 94 VAL A C 1
ATOM 744 O O . VAL A 1 94 ? 13.756 -13.169 -24.982 1.00 68.50 94 VAL A O 1
ATOM 747 N N . ARG A 1 95 ? 13.003 -14.261 -23.151 1.00 66.38 95 ARG A N 1
ATOM 748 C CA . ARG A 1 95 ? 13.653 -15.556 -23.386 1.00 66.38 95 ARG A CA 1
ATOM 749 C C . ARG A 1 95 ? 12.903 -16.488 -24.356 1.00 66.38 95 ARG A C 1
ATOM 751 O O . ARG A 1 95 ? 13.521 -17.406 -24.876 1.00 66.38 95 ARG A O 1
ATOM 758 N N . VAL A 1 96 ? 11.620 -16.251 -24.649 1.00 68.25 96 VAL A N 1
ATOM 759 C CA . VAL A 1 96 ? 10.739 -17.198 -25.390 1.00 68.25 96 VAL A CA 1
ATOM 760 C C . VAL A 1 96 ? 10.363 -16.707 -26.806 1.00 68.25 96 VAL A C 1
ATOM 762 O O . VAL A 1 96 ? 9.591 -17.320 -27.544 1.00 68.25 96 VAL A O 1
ATOM 765 N N . ARG A 1 97 ? 10.914 -15.575 -27.236 1.00 65.44 97 ARG A N 1
ATOM 766 C CA . ARG A 1 97 ? 10.361 -14.762 -28.324 1.00 65.44 97 ARG A CA 1
ATOM 767 C C . ARG A 1 97 ? 10.687 -15.270 -29.729 1.00 65.44 97 ARG A C 1
ATOM 769 O O . ARG A 1 97 ? 11.566 -14.712 -30.368 1.00 65.44 97 ARG A O 1
ATOM 776 N N . ASN A 1 98 ? 9.930 -16.252 -30.229 1.00 56.19 98 ASN A N 1
ATOM 777 C CA . ASN A 1 98 ? 9.983 -16.641 -31.646 1.00 56.19 98 ASN A CA 1
ATOM 778 C C . ASN A 1 98 ? 8.635 -16.876 -32.367 1.00 56.19 98 ASN A C 1
ATOM 780 O O . ASN A 1 98 ? 8.698 -17.136 -33.562 1.00 56.19 98 ASN A O 1
ATOM 784 N N . ARG A 1 99 ? 7.427 -16.766 -31.764 1.00 59.16 99 ARG A N 1
ATOM 785 C CA . ARG A 1 99 ? 6.183 -17.105 -32.520 1.00 59.16 99 ARG A CA 1
ATOM 786 C C . ARG A 1 99 ? 4.916 -16.227 -32.445 1.00 59.16 99 ARG A C 1
ATOM 788 O O . ARG A 1 99 ? 4.120 -16.358 -33.365 1.00 59.16 99 ARG A O 1
ATOM 795 N N . CYS A 1 100 ? 4.707 -15.302 -31.499 1.00 57.62 100 CYS A N 1
ATOM 796 C CA . CYS A 1 100 ? 3.400 -14.602 -31.384 1.00 57.62 100 CYS A CA 1
ATOM 797 C C . CYS A 1 100 ? 3.493 -13.084 -31.132 1.00 57.62 100 CYS A C 1
ATOM 799 O O . CYS A 1 100 ? 3.024 -12.570 -30.125 1.00 57.62 100 CYS A O 1
ATOM 801 N N . ARG A 1 101 ? 4.053 -12.327 -32.082 1.00 62.78 101 ARG A N 1
ATOM 802 C CA . ARG A 1 101 ? 4.321 -10.884 -31.911 1.00 62.78 101 ARG A CA 1
ATOM 803 C C . ARG A 1 101 ? 3.082 -9.980 -31.743 1.00 62.78 101 ARG A C 1
ATOM 805 O O . ARG A 1 101 ? 3.213 -8.922 -31.137 1.00 62.78 101 ARG A O 1
ATOM 812 N N . ILE A 1 102 ? 1.917 -10.357 -32.283 1.00 61.03 102 ILE A N 1
ATOM 813 C CA . ILE A 1 102 ? 0.708 -9.501 -32.300 1.00 61.03 102 ILE A CA 1
ATOM 814 C C . ILE A 1 102 ? -0.128 -9.666 -31.017 1.00 61.03 102 ILE A C 1
ATOM 816 O O . ILE A 1 102 ? -0.495 -8.668 -30.402 1.00 61.03 102 ILE A O 1
ATOM 820 N N . LEU A 1 103 ? -0.338 -10.902 -30.546 1.00 61.78 103 LEU A N 1
ATOM 821 C CA . LEU A 1 103 ? -1.048 -11.180 -29.284 1.00 61.78 103 LEU A CA 1
ATOM 822 C C . LEU A 1 103 ? -0.279 -10.660 -28.057 1.00 61.78 103 LEU A C 1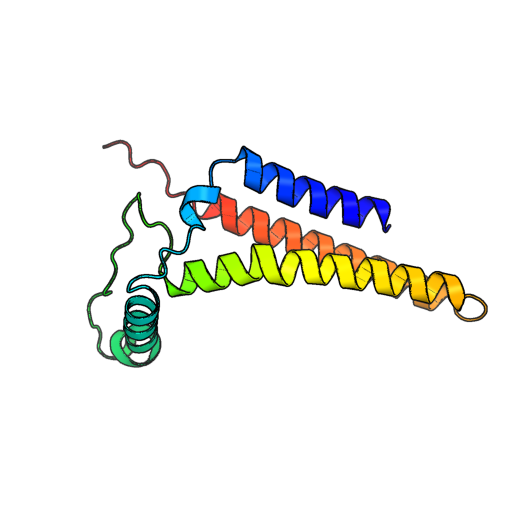
ATOM 824 O O . LEU A 1 103 ? -0.878 -10.191 -27.087 1.00 61.78 103 LEU A O 1
ATOM 828 N N . ASP A 1 104 ? 1.055 -10.669 -28.124 1.00 67.75 104 ASP A N 1
ATOM 829 C CA . ASP A 1 104 ? 1.905 -10.095 -27.082 1.00 67.75 104 ASP A CA 1
ATOM 830 C C . ASP A 1 104 ? 1.728 -8.575 -26.971 1.00 67.75 104 ASP A C 1
ATOM 832 O O . ASP A 1 104 ? 1.778 -8.036 -25.866 1.00 67.75 104 ASP A O 1
ATOM 836 N N . ALA A 1 105 ? 1.503 -7.866 -28.083 1.00 64.69 105 ALA A N 1
ATOM 837 C CA . ALA A 1 105 ? 1.409 -6.407 -28.098 1.00 64.69 105 ALA A CA 1
ATOM 838 C C . ALA A 1 105 ? 0.110 -5.895 -27.452 1.00 64.69 105 ALA A C 1
ATOM 840 O O . ALA A 1 105 ? 0.167 -4.996 -26.608 1.00 64.69 105 ALA A O 1
ATOM 841 N N . GLU A 1 106 ? -1.037 -6.498 -27.780 1.00 64.50 106 GLU A N 1
ATOM 842 C CA . GLU A 1 106 ? -2.332 -6.139 -27.183 1.00 64.50 106 GLU A CA 1
ATOM 843 C C . GLU A 1 106 ? -2.384 -6.468 -25.694 1.00 64.50 106 GLU A C 1
ATOM 845 O O . GLU A 1 106 ? -2.728 -5.607 -24.878 1.00 64.50 106 GLU A O 1
ATOM 850 N N . ASN A 1 107 ? -1.961 -7.679 -25.314 1.00 65.62 107 ASN A N 1
ATOM 851 C CA . ASN A 1 107 ? -1.912 -8.071 -23.911 1.00 65.62 107 ASN A CA 1
ATOM 852 C C . ASN A 1 107 ? -0.957 -7.152 -23.134 1.00 65.62 107 ASN A C 1
ATOM 854 O O . ASN A 1 107 ? -1.292 -6.668 -22.057 1.00 65.62 107 ASN A O 1
ATOM 858 N N . THR A 1 108 ? 0.196 -6.801 -23.711 1.00 67.56 108 THR A N 1
ATOM 859 C CA . THR A 1 108 ? 1.152 -5.872 -23.096 1.00 67.56 108 THR A CA 1
ATOM 860 C C . THR A 1 108 ? 0.536 -4.484 -22.882 1.00 67.56 108 THR A C 1
ATOM 862 O O . THR A 1 108 ? 0.577 -3.982 -21.755 1.00 67.56 108 THR A O 1
ATOM 865 N N . LEU A 1 109 ? -0.100 -3.888 -23.897 1.00 67.94 109 LEU A N 1
ATOM 866 C CA . LEU A 1 109 ? -0.747 -2.568 -23.819 1.00 67.94 109 LEU A CA 1
ATOM 867 C C . LEU A 1 109 ? -1.920 -2.526 -22.830 1.00 67.94 109 LEU A C 1
ATOM 869 O O . LEU A 1 109 ? -1.988 -1.617 -21.993 1.00 67.94 109 LEU A O 1
ATOM 873 N N . TYR A 1 110 ? -2.808 -3.521 -22.878 1.00 68.94 110 TYR A N 1
ATOM 874 C CA . TYR A 1 110 ? -3.929 -3.651 -21.947 1.00 68.94 110 TYR A CA 1
ATOM 875 C C . TYR A 1 110 ? -3.430 -3.760 -20.504 1.00 68.94 110 TYR A C 1
ATOM 877 O O . TYR A 1 110 ? -3.872 -3.043 -19.598 1.00 68.94 110 TYR A O 1
ATOM 885 N N . SER A 1 111 ? -2.416 -4.599 -20.300 1.00 68.69 111 SER A N 1
ATOM 886 C CA . SER A 1 111 ? -1.822 -4.806 -18.993 1.00 68.69 111 SER A CA 1
ATOM 887 C C . SER A 1 111 ? -1.193 -3.509 -18.449 1.00 68.69 111 SER A C 1
ATOM 889 O O . SER A 1 111 ? -1.300 -3.241 -17.248 1.00 68.69 111 SER A O 1
ATOM 891 N N . GLY A 1 112 ? -0.550 -2.685 -19.286 1.00 69.25 112 GLY A N 1
ATOM 892 C CA . GLY A 1 112 ? 0.044 -1.398 -18.895 1.00 69.25 112 GLY A CA 1
ATOM 893 C C . GLY A 1 112 ? -0.993 -0.364 -18.460 1.00 69.25 112 GLY A C 1
ATOM 894 O O . GLY A 1 112 ? -0.811 0.310 -17.445 1.00 69.25 112 GLY A O 1
ATOM 895 N N . SER A 1 113 ? -2.117 -0.290 -19.175 1.00 75.06 113 SER A N 1
ATOM 896 C CA . SER A 1 113 ? -3.236 0.596 -18.830 1.00 75.06 113 SER A CA 1
ATOM 897 C C . SER A 1 113 ? -3.854 0.249 -17.475 1.00 75.06 113 SER A C 1
ATOM 899 O O . SER A 1 113 ? -4.112 1.146 -16.673 1.00 75.06 113 SER A O 1
ATOM 901 N N . ARG A 1 114 ? -3.987 -1.046 -17.161 1.00 76.06 114 ARG A N 1
ATOM 902 C CA . ARG A 1 114 ? -4.500 -1.522 -15.866 1.00 76.06 114 ARG A CA 1
ATOM 903 C C . ARG A 1 114 ? -3.613 -1.116 -14.685 1.00 76.06 114 ARG A C 1
ATOM 905 O O . ARG A 1 114 ? -4.125 -0.729 -13.640 1.00 76.06 114 ARG A O 1
ATOM 912 N N . GLN A 1 115 ? -2.290 -1.162 -14.856 1.00 74.19 115 GLN A N 1
ATOM 913 C CA . GLN A 1 115 ? -1.345 -0.753 -13.813 1.00 74.19 115 GLN A CA 1
ATOM 914 C C . GLN A 1 115 ? -1.432 0.754 -13.540 1.00 74.19 115 GLN A C 1
ATOM 916 O O . GLN A 1 115 ? -1.509 1.153 -12.383 1.00 74.19 115 GLN A O 1
ATOM 921 N N . ARG A 1 116 ? -1.497 1.592 -14.586 1.00 73.25 116 ARG A N 1
ATOM 922 C CA . ARG A 1 116 ? -1.699 3.045 -14.426 1.00 73.25 116 ARG A CA 1
ATOM 923 C C . ARG A 1 116 ? -2.998 3.359 -13.69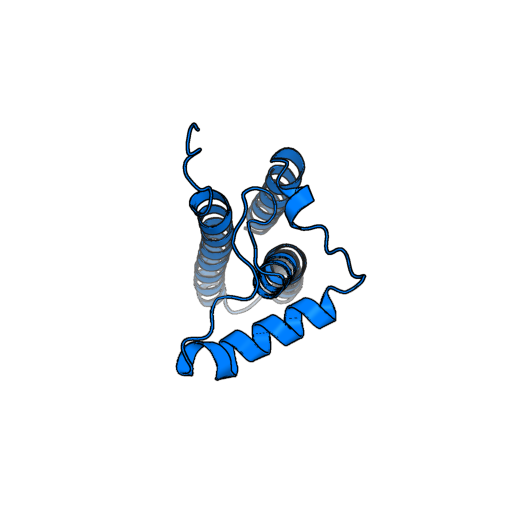0 1.00 73.25 116 ARG A C 1
ATOM 925 O O . ARG A 1 116 ? -2.979 4.158 -12.760 1.00 73.25 116 ARG A O 1
ATOM 932 N N . GLY A 1 117 ? -4.090 2.693 -14.073 1.00 80.25 117 GLY A N 1
ATOM 933 C CA . GLY A 1 117 ? -5.385 2.833 -13.409 1.00 80.25 117 GLY A CA 1
ATOM 934 C C . GLY A 1 117 ? -5.319 2.470 -11.926 1.00 80.25 117 GLY A C 1
ATOM 935 O O . GLY A 1 117 ? -5.837 3.213 -11.104 1.00 80.25 117 GLY A O 1
ATOM 936 N N . PHE A 1 118 ? -4.614 1.392 -11.570 1.00 80.88 118 PHE A N 1
ATOM 937 C CA . PHE A 1 118 ? -4.425 0.991 -10.175 1.00 80.88 118 PHE A CA 1
ATOM 938 C C . PHE A 1 118 ? -3.659 2.044 -9.357 1.00 80.88 118 PHE A C 1
ATOM 940 O O . PHE A 1 118 ? -4.153 2.476 -8.319 1.00 80.88 118 PHE A O 1
ATOM 947 N N . TYR A 1 119 ? -2.502 2.517 -9.838 1.00 76.69 119 TYR A N 1
ATOM 948 C CA . TYR A 1 119 ? -1.716 3.538 -9.128 1.00 76.69 119 TYR A CA 1
ATOM 949 C C . TYR A 1 119 ? -2.462 4.870 -9.011 1.00 76.69 119 TYR A C 1
AT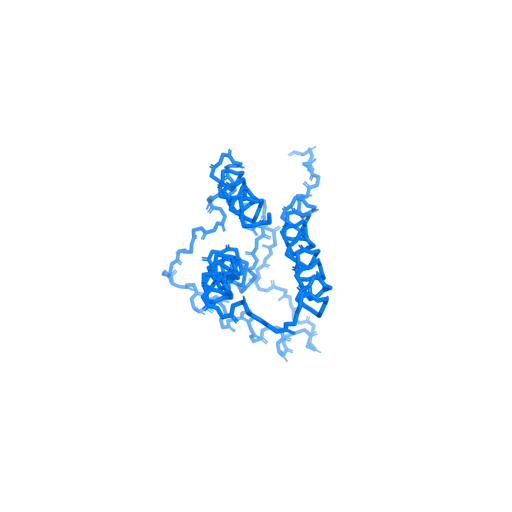OM 951 O O . TYR A 1 119 ? -2.511 5.447 -7.925 1.00 76.69 119 TYR A O 1
ATOM 959 N N . LEU A 1 120 ? -3.101 5.328 -10.091 1.00 78.12 120 LEU A N 1
ATOM 960 C CA . LEU A 1 120 ? -3.894 6.556 -10.078 1.00 78.12 120 LEU A CA 1
ATOM 961 C C . LEU A 1 120 ? -5.092 6.438 -9.129 1.00 78.12 120 LEU A C 1
ATOM 963 O O . LEU A 1 120 ? -5.339 7.350 -8.349 1.00 78.12 120 LEU A O 1
ATOM 967 N N . TRP A 1 121 ? -5.793 5.302 -9.135 1.00 76.44 121 TRP A N 1
ATOM 968 C CA . TRP A 1 121 ? -6.908 5.051 -8.224 1.00 76.44 121 TRP A CA 1
ATOM 969 C C . TRP A 1 121 ? -6.457 5.039 -6.760 1.00 76.44 121 TRP A C 1
ATOM 971 O O . TRP A 1 121 ? -7.073 5.711 -5.933 1.00 76.44 121 TRP A O 1
ATOM 981 N N . THR A 1 122 ? -5.344 4.364 -6.438 1.00 68.81 122 THR A N 1
ATOM 982 C CA . THR A 1 122 ? -4.785 4.405 -5.074 1.00 68.81 122 THR A CA 1
ATOM 983 C C . THR A 1 122 ? -4.413 5.830 -4.662 1.00 68.81 122 THR A C 1
ATOM 985 O O . THR A 1 122 ? -4.699 6.231 -3.539 1.00 68.81 122 THR A O 1
ATOM 988 N N . PHE A 1 123 ? -3.869 6.629 -5.582 1.00 69.44 123 PHE A N 1
ATOM 989 C CA . PHE A 1 123 ? -3.483 8.013 -5.324 1.00 69.44 123 PHE A CA 1
ATOM 990 C C . PHE A 1 123 ? -4.687 8.935 -5.091 1.00 69.44 123 PHE A C 1
ATOM 992 O O . PHE A 1 123 ? -4.721 9.671 -4.108 1.00 69.44 123 PHE A O 1
ATOM 999 N N . VAL A 1 124 ? -5.700 8.866 -5.959 1.00 71.56 124 VAL A N 1
ATOM 1000 C CA . VAL A 1 124 ? -6.938 9.649 -5.826 1.00 71.56 124 VAL A CA 1
ATOM 1001 C C . VAL A 1 124 ? -7.647 9.298 -4.524 1.00 71.56 124 VAL A C 1
ATOM 1003 O O . VAL A 1 124 ? -8.054 10.194 -3.796 1.00 71.56 124 VAL A O 1
ATOM 1006 N N . PHE A 1 125 ? -7.738 8.015 -4.170 1.00 67.44 125 PHE A N 1
ATOM 1007 C CA . PHE A 1 125 ? -8.368 7.601 -2.917 1.00 67.44 125 PHE A CA 1
ATOM 1008 C C . PHE A 1 125 ? -7.594 8.094 -1.680 1.00 67.44 125 PHE A C 1
ATOM 1010 O O . PHE A 1 125 ? -8.198 8.451 -0.668 1.00 67.44 125 PHE A O 1
ATOM 1017 N N . MET A 1 126 ? -6.261 8.157 -1.767 1.00 64.25 126 MET A N 1
ATOM 1018 C CA . MET A 1 126 ? -5.394 8.686 -0.709 1.00 64.25 126 MET A CA 1
ATOM 1019 C C . MET A 1 126 ? -5.597 10.193 -0.499 1.00 64.25 126 MET A C 1
ATOM 1021 O O . MET A 1 126 ? -5.697 10.655 0.642 1.00 64.25 126 MET A O 1
ATOM 1025 N N . TYR A 1 127 ? -5.677 10.950 -1.598 1.00 61.81 127 TYR A N 1
ATOM 1026 C CA . TYR A 1 127 ? -5.795 12.409 -1.578 1.00 61.81 127 TYR A CA 1
ATOM 1027 C C . TYR A 1 127 ? -7.225 12.901 -1.323 1.00 61.81 127 TYR A C 1
ATOM 1029 O O . TYR A 1 127 ? -7.411 13.842 -0.557 1.00 61.81 127 TYR A O 1
ATOM 1037 N N . HIS A 1 128 ? -8.243 12.256 -1.896 1.00 58.34 128 HIS A N 1
ATOM 1038 C CA . HIS A 1 128 ? -9.633 12.727 -1.845 1.00 58.34 128 HIS A CA 1
ATOM 1039 C C . HIS A 1 128 ? -10.294 12.529 -0.468 1.00 58.34 128 HIS A C 1
ATOM 1041 O O . HIS A 1 128 ? -11.257 13.211 -0.140 1.00 58.34 128 HIS A O 1
ATOM 1047 N N . ARG A 1 129 ? -9.777 11.643 0.395 1.00 56.66 129 ARG A N 1
ATOM 1048 C CA . ARG A 1 129 ? -10.269 11.515 1.782 1.00 56.66 129 ARG A CA 1
ATOM 1049 C C . ARG A 1 129 ? -9.678 12.537 2.759 1.00 56.66 129 ARG A C 1
ATOM 1051 O O . ARG A 1 129 ? -9.782 12.337 3.962 1.00 56.66 129 ARG A O 1
ATOM 1058 N N . ARG A 1 130 ? -8.988 13.582 2.298 1.00 48.72 130 ARG A N 1
ATOM 1059 C CA . ARG A 1 130 ? -8.656 14.734 3.151 1.00 48.72 130 ARG A CA 1
ATOM 1060 C C . ARG A 1 130 ? -9.983 15.427 3.477 1.00 48.72 130 ARG A C 1
ATOM 1062 O O . ARG A 1 130 ? -10.648 15.873 2.548 1.00 48.72 130 ARG A O 1
ATOM 1069 N N . TYR A 1 131 ? -10.410 15.416 4.742 1.00 43.62 131 TYR A N 1
ATOM 1070 C CA . TYR A 1 131 ? -11.494 16.315 5.137 1.00 43.62 131 TYR A CA 1
ATOM 1071 C C . TYR A 1 131 ? -11.033 17.742 4.796 1.00 43.62 131 TYR A C 1
ATOM 1073 O O . TYR A 1 131 ? -9.827 18.004 4.899 1.00 43.62 131 TYR A O 1
ATOM 1081 N N . PRO A 1 132 ? -11.919 18.618 4.292 1.00 40.19 132 PRO A N 1
ATOM 1082 C CA . PRO A 1 132 ? -11.613 20.043 4.303 1.00 40.19 132 PRO A CA 1
ATOM 1083 C C . PRO A 1 132 ? -11.182 20.407 5.729 1.00 40.19 132 PRO A C 1
ATOM 1085 O O . PRO A 1 132 ? -11.710 19.839 6.678 1.00 40.19 132 PRO A O 1
ATOM 1088 N N . ASP A 1 133 ? -10.162 21.251 5.876 1.00 45.66 133 ASP A N 1
ATOM 1089 C CA . ASP A 1 133 ? -9.811 21.773 7.194 1.00 45.66 133 ASP A CA 1
ATOM 1090 C C . ASP A 1 133 ? -11.032 22.562 7.684 1.00 45.66 133 ASP A C 1
ATOM 1092 O O . ASP A 1 133 ? -11.328 23.650 7.178 1.00 45.66 133 ASP A O 1
ATOM 1096 N N . ASP A 1 134 ? -11.791 21.976 8.607 1.00 42.44 134 ASP A N 1
ATOM 1097 C CA . ASP A 1 134 ? -12.848 22.664 9.327 1.00 42.44 134 ASP A CA 1
ATOM 1098 C C . ASP A 1 134 ? -12.128 23.678 10.218 1.00 42.44 134 ASP A C 1
ATOM 1100 O O . ASP A 1 134 ? -11.662 23.349 11.302 1.00 42.44 134 ASP A O 1
ATOM 1104 N N . GLY A 1 135 ? -11.938 24.894 9.707 1.00 47.25 135 GLY A N 1
ATOM 1105 C CA . GLY A 1 135 ? -11.311 25.994 10.432 1.00 47.25 135 GLY A CA 1
ATOM 1106 C C . GLY A 1 135 ? -12.136 26.423 11.646 1.00 47.25 135 GLY A C 1
ATOM 1107 O O . GLY A 1 135 ? -12.834 27.437 11.582 1.00 47.25 135 GLY A O 1
ATOM 1108 N N . VAL A 1 136 ? -12.026 25.663 12.735 1.00 36.25 136 VAL A N 1
ATOM 1109 C CA . VAL A 1 136 ? -12.482 26.000 14.089 1.00 36.25 136 VAL A CA 1
ATOM 1110 C C . VAL A 1 136 ? -11.303 25.918 15.046 1.00 36.25 136 VAL A C 1
ATOM 1112 O O . VAL A 1 136 ? -10.619 24.873 15.064 1.00 36.25 136 VAL A O 1
#

pLDDT: mean 70.62, std 10.86, range [36.25, 86.0]

Organism: NCBI:txid82979

Radius of gyration: 19.96 Å; chains: 1; bounding box: 42×43×54 Å